Protein AF-A0A2T2RFH5-F1 (afdb_monomer_lite)

Sequence (151 aa):
MYCAAQCRVSAFRRDGEPQPISVQGELGRTVASTVTRLASGEATTLTWRWELPRAWQPPAGGSSGRYQLTVEDQPHLMDSSTSVQVHPPEGFRLESAPGSALTVSRGGVAGFEGRIGDRRVLAAEVVADSERDVVERARRALNRPLAELVS

Radius of gyration: 20.62 Å; chains: 1; bounding box: 55×36×58 Å

Structure (mmCIF, N/CA/C/O backbone):
data_AF-A0A2T2RFH5-F1
#
_entry.id   AF-A0A2T2RFH5-F1
#
loop_
_atom_site.group_PDB
_atom_site.id
_atom_site.type_symbol
_atom_site.label_atom_id
_atom_site.label_alt_id
_atom_site.label_comp_id
_atom_site.label_asym_id
_atom_site.label_entity_id
_atom_site.label_seq_id
_atom_site.pdbx_PDB_ins_code
_atom_site.Cartn_x
_atom_site.Cartn_y
_atom_site.Cartn_z
_atom_site.occupancy
_atom_site.B_iso_or_equiv
_atom_site.auth_seq_id
_atom_site.auth_comp_id
_atom_site.auth_asym_id
_atom_site.auth_atom_id
_atom_site.pdbx_PDB_model_num
ATOM 1 N N . MET A 1 1 ? -1.874 -8.070 11.047 1.00 76.38 1 MET A N 1
ATOM 2 C CA . MET A 1 1 ? -1.629 -7.750 9.628 1.00 76.38 1 MET A CA 1
ATOM 3 C C . MET A 1 1 ? -0.710 -8.805 9.034 1.00 76.38 1 MET A C 1
ATOM 5 O O . MET A 1 1 ? 0.396 -8.989 9.531 1.00 76.38 1 MET A O 1
ATOM 9 N N . TYR A 1 2 ? -1.191 -9.517 8.015 1.00 79.31 2 TYR A N 1
ATOM 10 C CA . TYR A 1 2 ? -0.355 -10.387 7.187 1.00 79.31 2 TYR A CA 1
ATOM 11 C C . TYR A 1 2 ? 0.168 -9.572 6.009 1.00 79.31 2 TYR A C 1
ATOM 13 O O . TYR A 1 2 ? -0.585 -8.820 5.393 1.00 79.31 2 TYR A O 1
ATOM 21 N N . CYS A 1 3 ? 1.434 -9.755 5.665 1.00 77.44 3 CYS A N 1
ATOM 22 C CA . CYS A 1 3 ? 2.010 -9.215 4.440 1.00 77.44 3 CYS A CA 1
ATOM 23 C C . CYS A 1 3 ? 2.637 -10.346 3.613 1.00 77.44 3 CYS A C 1
ATOM 25 O O . CYS A 1 3 ? 2.780 -11.483 4.075 1.00 77.44 3 CYS A O 1
ATOM 27 N N . ALA A 1 4 ? 2.994 -10.044 2.362 1.00 74.56 4 ALA A N 1
ATOM 28 C CA . ALA A 1 4 ? 3.650 -11.019 1.496 1.00 74.56 4 ALA A CA 1
ATOM 29 C C . ALA A 1 4 ? 4.978 -11.516 2.098 1.00 74.56 4 ALA A C 1
ATOM 31 O O . ALA A 1 4 ? 5.579 -10.870 2.962 1.00 74.56 4 ALA A O 1
ATOM 32 N N . ALA A 1 5 ? 5.462 -12.661 1.613 1.00 74.31 5 ALA A N 1
ATOM 33 C CA . ALA A 1 5 ? 6.769 -13.179 2.000 1.00 74.31 5 ALA A CA 1
ATOM 34 C C . ALA A 1 5 ? 7.863 -12.110 1.805 1.00 74.31 5 ALA A C 1
ATOM 36 O O . ALA A 1 5 ? 7.853 -11.372 0.820 1.00 74.31 5 ALA A O 1
ATOM 37 N N . GLN A 1 6 ? 8.813 -12.044 2.743 1.00 76.81 6 GLN A N 1
ATOM 38 C CA . GLN A 1 6 ? 9.933 -11.087 2.744 1.00 76.81 6 GLN A CA 1
ATOM 39 C C . GLN A 1 6 ? 9.550 -9.609 2.943 1.00 76.81 6 GLN A C 1
ATOM 41 O O . GLN A 1 6 ? 10.399 -8.733 2.752 1.00 76.81 6 GLN A O 1
ATOM 46 N N . CYS A 1 7 ? 8.315 -9.303 3.354 1.00 83.94 7 CYS A N 1
ATOM 47 C CA . CYS A 1 7 ? 8.002 -7.951 3.802 1.00 83.94 7 CYS A CA 1
ATOM 48 C C . CYS A 1 7 ? 8.781 -7.604 5.079 1.00 83.94 7 CYS A C 1
ATOM 50 O O . CYS A 1 7 ? 8.999 -8.451 5.952 1.00 83.94 7 CYS A O 1
ATOM 52 N N . ARG A 1 8 ? 9.166 -6.334 5.195 1.00 88.38 8 ARG A N 1
ATOM 53 C CA . ARG A 1 8 ? 9.768 -5.748 6.392 1.00 88.38 8 ARG A CA 1
ATOM 54 C C . ARG A 1 8 ? 8.794 -4.746 6.984 1.00 88.38 8 ARG A C 1
ATOM 56 O O . ARG A 1 8 ? 8.569 -3.698 6.388 1.00 88.38 8 ARG A O 1
ATOM 63 N N . VAL A 1 9 ? 8.211 -5.057 8.136 1.00 88.62 9 VAL A N 1
ATOM 64 C CA . VAL A 1 9 ? 7.378 -4.099 8.875 1.00 88.62 9 VAL A CA 1
ATOM 65 C C . VAL A 1 9 ? 8.304 -3.163 9.642 1.00 88.62 9 VAL A C 1
ATOM 67 O O . VAL A 1 9 ? 9.107 -3.623 10.448 1.00 88.62 9 VAL A O 1
ATOM 70 N N . SER A 1 10 ? 8.240 -1.868 9.339 1.00 87.88 10 SER A N 1
ATOM 71 C CA . SER A 1 10 ? 9.202 -0.870 9.819 1.00 87.88 10 SER A CA 1
ATOM 72 C C . SER A 1 10 ? 8.631 0.076 10.868 1.00 87.88 10 SER A C 1
ATOM 74 O O . SER A 1 10 ? 9.398 0.630 11.650 1.00 87.88 10 SER A O 1
ATOM 76 N N . ALA A 1 11 ? 7.308 0.266 10.917 1.00 90.12 11 ALA A N 1
ATOM 77 C CA . ALA A 1 11 ? 6.685 1.086 11.950 1.00 90.12 11 ALA A CA 1
ATOM 78 C C . ALA A 1 11 ? 5.213 0.739 12.185 1.00 90.12 11 ALA A C 1
ATOM 80 O O . ALA A 1 11 ? 4.496 0.302 11.282 1.00 90.12 11 ALA A O 1
ATOM 81 N N . PHE A 1 12 ? 4.758 1.044 13.395 1.00 91.44 12 PHE A N 1
ATOM 82 C CA . PHE A 1 12 ? 3.353 1.141 13.761 1.00 91.44 12 PHE A CA 1
ATOM 83 C C . PHE A 1 12 ? 3.161 2.359 14.656 1.00 91.44 12 PHE A C 1
ATOM 85 O O . PHE A 1 12 ? 3.998 2.647 15.517 1.00 91.44 12 PHE A O 1
ATOM 92 N N . ARG A 1 13 ? 2.076 3.090 14.418 1.00 94.31 13 ARG A N 1
ATOM 93 C CA . ARG A 1 13 ? 1.693 4.266 15.190 1.00 94.31 13 ARG A CA 1
ATOM 94 C C . ARG A 1 13 ? 0.224 4.199 15.563 1.00 94.31 13 ARG A C 1
ATOM 96 O O . ARG A 1 13 ? -0.602 3.787 14.746 1.00 94.31 13 ARG A O 1
ATOM 103 N N . ARG A 1 14 ? -0.082 4.671 16.764 1.00 92.00 14 ARG A N 1
ATOM 104 C CA . ARG A 1 14 ? -1.437 4.929 17.244 1.00 92.00 14 ARG A CA 1
ATOM 105 C C . ARG A 1 14 ? -1.581 6.429 17.435 1.00 92.00 14 ARG A C 1
ATOM 107 O O . ARG A 1 14 ? -0.791 7.012 18.166 1.00 92.00 14 ARG A O 1
ATOM 114 N N . ASP A 1 15 ? -2.551 7.034 16.759 1.00 92.25 15 ASP A N 1
ATOM 115 C CA . ASP A 1 15 ? -2.820 8.476 16.841 1.00 92.25 15 ASP A CA 1
ATOM 116 C C . ASP A 1 15 ? -1.559 9.327 16.581 1.00 92.25 15 ASP A C 1
ATOM 118 O O . ASP A 1 15 ? -1.320 10.349 17.211 1.00 92.25 15 ASP A O 1
ATOM 122 N N . GLY A 1 16 ? -0.718 8.865 15.645 1.00 93.12 16 GLY A N 1
ATOM 123 C CA . GLY A 1 16 ? 0.558 9.496 15.284 1.00 93.12 16 GLY A CA 1
ATOM 124 C C . GLY A 1 16 ? 1.763 9.054 16.121 1.00 93.12 16 GLY A C 1
ATOM 125 O O . GLY A 1 16 ? 2.893 9.131 15.635 1.00 93.12 16 GLY A O 1
ATOM 126 N N . GLU A 1 17 ? 1.546 8.488 17.306 1.00 94.19 17 GLU A N 1
ATOM 127 C CA . GLU A 1 17 ? 2.615 8.116 18.232 1.00 94.19 17 GLU A CA 1
ATOM 128 C C . GLU A 1 17 ? 3.159 6.706 17.964 1.00 94.19 17 GLU A C 1
ATOM 130 O O . GLU A 1 17 ? 2.367 5.768 17.826 1.00 94.19 17 GLU A O 1
ATOM 135 N N . PRO A 1 18 ? 4.492 6.503 17.899 1.00 94.62 18 PRO A N 1
ATOM 136 C CA . PRO A 1 18 ? 5.092 5.179 17.748 1.00 94.62 18 PRO A CA 1
ATOM 137 C C . PRO A 1 18 ? 4.667 4.214 18.856 1.00 94.62 18 PRO A C 1
ATOM 139 O O . PRO A 1 18 ? 4.636 4.566 20.032 1.00 94.62 18 PRO A O 1
ATOM 142 N N . GLN A 1 19 ? 4.374 2.973 18.478 1.00 93.69 19 GLN A N 1
ATOM 143 C CA . GLN A 1 19 ? 3.953 1.918 19.397 1.00 93.69 19 GLN A CA 1
ATOM 144 C C . GLN A 1 19 ? 4.759 0.636 19.149 1.00 93.69 19 GLN A C 1
ATOM 146 O O . GLN A 1 19 ? 5.217 0.403 18.024 1.00 93.69 19 GLN A O 1
ATOM 151 N N . PRO A 1 20 ? 4.921 -0.227 20.168 1.00 90.56 20 PRO A N 1
ATOM 152 C CA . PRO A 1 20 ? 5.550 -1.526 19.982 1.00 90.56 20 PRO A CA 1
ATOM 153 C C . PRO A 1 20 ? 4.716 -2.425 19.059 1.00 90.56 20 PRO A C 1
ATOM 155 O O . PRO A 1 20 ? 3.482 -2.382 19.046 1.00 90.56 20 PRO A O 1
ATOM 158 N N . ILE A 1 21 ? 5.415 -3.278 18.310 1.00 91.56 21 ILE A N 1
ATOM 159 C CA . ILE A 1 21 ? 4.830 -4.306 17.445 1.00 91.56 21 ILE A CA 1
ATOM 160 C C . ILE A 1 21 ? 5.493 -5.645 17.691 1.00 91.56 21 ILE A C 1
ATOM 162 O O . ILE A 1 21 ? 6.705 -5.721 17.885 1.00 91.56 21 ILE A O 1
ATOM 166 N N . SER A 1 22 ? 4.695 -6.703 17.619 1.00 90.81 22 SER A N 1
ATOM 167 C CA . SER A 1 22 ? 5.213 -8.057 17.489 1.00 90.81 22 SER A CA 1
ATOM 168 C C . SER A 1 22 ? 5.279 -8.411 16.009 1.00 90.81 22 SER A C 1
ATOM 170 O O . SER A 1 22 ? 4.287 -8.252 15.297 1.00 90.81 22 SER A O 1
ATOM 172 N N . VAL A 1 23 ? 6.441 -8.871 15.545 1.00 90.56 23 VAL A N 1
ATOM 173 C CA . VAL A 1 23 ? 6.655 -9.340 14.171 1.00 90.56 23 VAL A CA 1
ATOM 174 C C . VAL A 1 23 ? 7.135 -10.783 14.227 1.00 90.56 23 VAL A C 1
ATOM 176 O O . VAL A 1 23 ? 8.143 -11.080 14.862 1.00 90.56 23 VAL A O 1
ATOM 179 N N . GLN A 1 24 ? 6.416 -11.672 13.552 1.00 89.50 24 GLN A N 1
ATOM 180 C CA . GLN A 1 24 ? 6.678 -13.109 13.546 1.00 89.50 24 GLN A CA 1
ATOM 181 C C . GLN A 1 24 ? 6.460 -13.710 12.154 1.00 89.50 24 GLN A C 1
ATOM 183 O O . GLN A 1 24 ? 5.921 -13.061 11.258 1.00 89.50 24 GLN A O 1
ATOM 188 N N . GLY A 1 25 ? 6.898 -14.953 11.966 1.00 88.00 25 GLY A N 1
ATOM 189 C CA . GLY A 1 25 ? 6.603 -15.741 10.771 1.00 88.00 25 GLY A CA 1
ATOM 190 C C . GLY A 1 25 ? 5.452 -16.710 11.028 1.00 88.00 25 GLY A C 1
ATOM 191 O O . GLY A 1 25 ? 5.472 -17.426 12.023 1.00 88.00 25 GLY A O 1
ATOM 192 N N . GLU A 1 26 ? 4.479 -16.771 10.123 1.00 83.88 26 GLU A N 1
ATOM 193 C CA . GLU A 1 26 ? 3.350 -17.702 10.192 1.00 83.88 26 GLU A CA 1
ATOM 194 C C . GLU A 1 26 ? 3.006 -18.199 8.785 1.00 83.88 26 GLU A C 1
ATOM 196 O O . GLU A 1 26 ? 2.834 -17.395 7.869 1.00 83.88 26 GLU A O 1
ATOM 201 N N . LEU A 1 27 ? 2.943 -19.520 8.581 1.00 84.38 27 LEU A N 1
ATOM 202 C CA . LEU A 1 27 ? 2.638 -20.138 7.276 1.00 84.38 27 LEU A CA 1
ATOM 203 C C . LEU A 1 27 ? 3.488 -19.579 6.108 1.00 84.38 27 LEU A C 1
ATOM 205 O O . LEU A 1 27 ? 2.997 -19.368 4.999 1.00 84.38 27 LEU A O 1
ATOM 209 N N . GLY A 1 28 ? 4.770 -19.291 6.365 1.00 81.12 28 GLY A N 1
ATOM 210 C CA . GLY A 1 28 ? 5.694 -18.722 5.372 1.00 81.12 28 GLY A CA 1
ATOM 211 C C . GLY A 1 28 ? 5.474 -17.235 5.057 1.00 81.12 28 GLY A C 1
ATOM 212 O O . GLY A 1 28 ? 6.079 -16.709 4.121 1.00 81.12 28 GLY A O 1
ATOM 213 N N . ARG A 1 29 ? 4.625 -16.544 5.823 1.00 80.38 29 ARG A N 1
ATOM 214 C CA . ARG A 1 29 ? 4.334 -15.111 5.695 1.00 80.38 29 ARG A CA 1
ATOM 215 C C . ARG A 1 29 ? 4.850 -14.356 6.910 1.00 80.38 29 ARG A C 1
ATOM 217 O O . ARG A 1 29 ? 4.892 -14.896 8.012 1.00 80.38 29 ARG A O 1
ATOM 224 N N . THR A 1 30 ? 5.217 -13.095 6.714 1.00 86.38 30 THR A N 1
ATOM 225 C CA . THR A 1 30 ? 5.487 -12.193 7.837 1.00 86.38 30 THR A CA 1
ATOM 226 C C . THR A 1 30 ? 4.147 -11.704 8.391 1.00 86.38 30 THR A C 1
ATOM 228 O O . THR A 1 30 ? 3.269 -11.269 7.640 1.00 86.38 30 THR A O 1
ATOM 231 N N . VAL A 1 31 ? 3.993 -11.776 9.710 1.00 87.44 31 VAL A N 1
ATOM 232 C CA . VAL A 1 31 ? 2.814 -11.324 10.449 1.00 87.44 31 VAL A CA 1
ATOM 233 C C . VAL A 1 31 ? 3.247 -10.279 11.452 1.00 87.44 31 VAL A C 1
ATOM 235 O O . VAL A 1 31 ? 4.128 -10.528 12.271 1.00 87.44 31 VAL A O 1
ATOM 238 N N . ALA A 1 32 ? 2.603 -9.118 11.406 1.00 88.69 32 ALA A N 1
ATOM 239 C CA . ALA A 1 32 ? 2.746 -8.106 12.434 1.00 88.69 32 ALA A CA 1
ATOM 240 C C . ALA A 1 32 ? 1.447 -7.947 13.221 1.00 88.69 32 ALA A C 1
ATOM 242 O O . ALA A 1 32 ? 0.354 -7.888 12.649 1.00 88.69 32 ALA A O 1
ATOM 243 N N . SER A 1 33 ? 1.566 -7.890 14.542 1.00 87.62 33 SER A N 1
ATOM 244 C CA . SER A 1 33 ? 0.438 -7.792 15.461 1.00 87.62 33 SER A CA 1
ATOM 245 C C . SER A 1 33 ? 0.685 -6.737 16.532 1.00 87.62 33 SER A C 1
ATOM 247 O O . SER A 1 33 ? 1.818 -6.429 16.906 1.00 87.62 33 SER A O 1
ATOM 249 N N . THR A 1 34 ? -0.414 -6.149 16.987 1.00 87.12 34 THR A N 1
ATOM 250 C CA . THR A 1 34 ? -0.462 -5.188 18.083 1.00 87.12 34 THR A CA 1
ATOM 251 C C . THR A 1 34 ? -1.803 -5.336 18.787 1.00 87.12 34 THR A C 1
ATOM 253 O O . THR A 1 34 ? -2.778 -5.789 18.183 1.00 87.12 34 THR A O 1
ATOM 256 N N . VAL A 1 35 ? -1.855 -4.956 20.058 1.00 85.69 35 VAL A N 1
ATOM 257 C CA . VAL A 1 35 ? -3.089 -4.921 20.839 1.00 85.69 35 VAL A CA 1
ATOM 258 C C . VAL A 1 35 ? -3.343 -3.472 21.206 1.00 85.69 35 VAL A C 1
ATOM 260 O O . VAL A 1 35 ? -2.537 -2.849 21.891 1.00 85.69 35 VAL A O 1
ATOM 263 N N . THR A 1 36 ? -4.469 -2.932 20.746 1.00 83.00 36 THR A N 1
ATOM 264 C CA . THR A 1 36 ? -4.886 -1.566 21.068 1.00 83.00 36 THR A CA 1
ATOM 265 C C . THR A 1 36 ? -6.162 -1.608 21.892 1.00 83.00 36 THR A C 1
ATOM 267 O O . THR A 1 36 ? -7.140 -2.239 21.500 1.00 83.00 36 THR A O 1
ATOM 270 N N . ARG A 1 37 ? -6.158 -0.928 23.041 1.00 83.50 37 ARG A N 1
ATOM 271 C CA . ARG A 1 37 ? -7.367 -0.705 23.837 1.00 83.50 37 ARG A CA 1
ATOM 272 C C . ARG A 1 37 ? -8.069 0.554 23.333 1.00 83.50 37 ARG A C 1
ATOM 274 O O . ARG A 1 37 ? -7.460 1.624 23.346 1.00 83.50 37 ARG A O 1
ATOM 281 N N . LEU A 1 38 ? -9.331 0.409 22.942 1.00 83.19 38 LEU A N 1
ATOM 282 C CA . LEU A 1 38 ? -10.228 1.497 22.561 1.00 83.19 38 LEU A CA 1
ATOM 283 C C . LEU A 1 38 ? -11.298 1.641 23.646 1.00 83.19 38 LEU A C 1
ATOM 285 O O . LEU A 1 38 ? -11.977 0.657 23.949 1.00 83.19 38 LEU A O 1
ATOM 289 N N . ALA A 1 39 ? -11.411 2.810 24.280 1.00 84.06 39 ALA A N 1
ATOM 290 C CA . ALA A 1 39 ? -12.492 3.032 25.234 1.00 84.06 39 ALA A CA 1
ATOM 291 C C . ALA A 1 39 ? -13.820 3.278 24.500 1.00 84.06 39 ALA A C 1
ATOM 293 O O . ALA A 1 39 ? -13.856 3.610 23.315 1.00 84.06 39 ALA A O 1
ATOM 294 N N . SER A 1 40 ? -14.936 3.102 25.209 1.00 84.19 40 SER A N 1
ATOM 295 C CA . SER A 1 40 ? -16.264 3.334 24.636 1.00 84.19 40 SER A CA 1
ATOM 296 C C . SER A 1 40 ? -16.409 4.783 24.166 1.00 84.19 40 SER A C 1
ATOM 298 O O . SER A 1 40 ? -16.199 5.707 24.948 1.00 84.19 40 SER A O 1
ATOM 300 N N . GLY A 1 41 ? -16.817 4.969 22.910 1.00 85.12 41 GLY A N 1
ATOM 301 C CA . GLY A 1 41 ? -17.013 6.288 22.299 1.00 85.12 41 GLY A CA 1
ATOM 302 C C . GLY A 1 41 ? -15.739 6.952 21.770 1.00 85.12 41 GLY A C 1
ATOM 303 O O . GLY A 1 41 ? -15.829 8.036 21.202 1.00 85.12 41 GLY A O 1
ATOM 304 N N . GLU A 1 42 ? -14.571 6.324 21.917 1.00 86.12 42 GLU A N 1
ATOM 305 C CA . GLU A 1 42 ? -13.331 6.833 21.333 1.00 86.12 42 GLU A CA 1
ATOM 306 C C . GLU A 1 42 ? -13.161 6.401 19.874 1.00 86.12 42 GLU A C 1
ATOM 308 O O . GLU A 1 42 ? -13.611 5.335 19.450 1.00 86.12 42 GLU A O 1
ATOM 313 N N . ALA A 1 43 ? -12.430 7.223 19.125 1.00 83.19 43 ALA A N 1
ATOM 314 C CA . ALA A 1 43 ? -11.866 6.875 17.832 1.00 83.19 43 ALA A CA 1
ATOM 315 C C . ALA A 1 43 ? -10.338 6.878 17.946 1.00 83.19 43 ALA A C 1
ATOM 317 O O . ALA A 1 43 ? -9.767 7.675 18.688 1.00 83.19 43 ALA A O 1
ATOM 318 N N . THR A 1 44 ? -9.673 5.993 17.207 1.00 85.75 44 THR A N 1
ATOM 319 C CA . THR A 1 44 ? -8.209 5.947 17.131 1.00 85.75 44 THR A CA 1
ATOM 320 C C . THR A 1 44 ? -7.784 5.680 15.695 1.00 85.75 44 THR A C 1
ATOM 322 O O . THR A 1 44 ? -8.466 4.965 14.958 1.00 85.75 44 THR A O 1
ATOM 325 N N . THR A 1 45 ? -6.656 6.249 15.288 1.00 86.31 45 THR A N 1
ATOM 326 C CA . THR A 1 45 ? -6.042 6.009 13.983 1.00 86.31 45 THR A CA 1
ATOM 327 C C . THR A 1 45 ? -4.856 5.074 14.140 1.00 86.31 45 THR A C 1
ATOM 329 O O . THR A 1 45 ? -3.878 5.386 14.820 1.00 86.31 45 THR A O 1
ATOM 332 N N . LEU A 1 46 ? -4.915 3.934 13.456 1.00 86.00 46 LEU A N 1
ATOM 333 C CA . LEU A 1 46 ? -3.846 2.942 13.431 1.00 86.00 46 LEU A CA 1
ATOM 334 C C . LEU A 1 46 ? -3.082 3.050 12.112 1.00 86.00 46 LEU A C 1
ATOM 336 O O . LEU A 1 46 ? -3.640 2.814 11.045 1.00 86.00 46 LEU A O 1
ATOM 340 N N . THR A 1 47 ? -1.796 3.390 12.174 1.00 87.75 47 THR A N 1
ATOM 341 C CA . THR A 1 47 ? -0.939 3.514 10.985 1.00 87.75 47 THR A CA 1
ATOM 342 C C . THR A 1 47 ? 0.132 2.439 10.990 1.00 87.75 47 THR A C 1
ATOM 344 O O . THR A 1 47 ? 0.917 2.348 11.929 1.00 87.75 47 THR A O 1
ATOM 347 N N . TRP A 1 48 ? 0.215 1.667 9.911 1.00 86.00 48 TRP A N 1
ATOM 348 C CA . TRP A 1 48 ? 1.239 0.646 9.704 1.00 86.00 48 TRP A CA 1
ATOM 349 C C . TRP A 1 48 ? 2.151 1.041 8.545 1.00 86.00 48 TRP A C 1
ATOM 351 O O . TRP A 1 48 ? 1.677 1.531 7.523 1.00 86.00 48 TRP A O 1
ATOM 361 N N . ARG A 1 49 ? 3.455 0.787 8.680 1.00 87.31 49 ARG A N 1
ATOM 362 C CA . ARG A 1 49 ? 4.432 0.945 7.598 1.00 87.31 49 ARG A CA 1
ATOM 363 C C . ARG A 1 49 ? 5.181 -0.359 7.382 1.00 87.31 49 ARG A C 1
ATOM 365 O O . ARG A 1 49 ? 5.725 -0.938 8.322 1.00 87.31 49 ARG A O 1
ATOM 372 N N . TRP A 1 50 ? 5.242 -0.793 6.132 1.00 87.25 50 TRP A N 1
ATOM 373 C CA . TRP A 1 50 ? 6.018 -1.951 5.723 1.00 87.25 50 TRP A CA 1
ATOM 374 C C . TRP A 1 50 ? 6.588 -1.759 4.319 1.00 87.25 50 TRP A C 1
ATOM 376 O O . TRP A 1 50 ? 6.097 -0.946 3.538 1.00 87.25 50 TRP A O 1
ATOM 386 N N . GLU A 1 51 ? 7.633 -2.516 4.006 1.00 84.94 51 GLU A N 1
ATOM 387 C CA . GLU A 1 51 ? 8.365 -2.443 2.746 1.00 84.94 51 GLU A CA 1
ATOM 388 C C . GLU A 1 51 ? 8.510 -3.840 2.139 1.00 84.94 51 GLU A C 1
ATOM 390 O O . GLU A 1 51 ? 8.832 -4.806 2.835 1.00 84.94 51 GLU A O 1
ATOM 395 N N . LEU A 1 52 ? 8.269 -3.958 0.831 1.00 82.81 52 LEU A N 1
ATOM 396 C CA . LEU A 1 52 ? 8.521 -5.171 0.051 1.00 82.81 52 LEU A CA 1
ATOM 397 C C . LEU A 1 52 ? 9.594 -4.839 -0.996 1.00 82.81 52 LEU A C 1
ATOM 399 O O . LEU A 1 52 ? 9.258 -4.423 -2.105 1.00 82.81 52 LEU A O 1
ATOM 403 N N . PRO A 1 53 ? 10.888 -5.022 -0.686 1.00 73.06 53 PRO A N 1
ATOM 404 C CA . PRO A 1 53 ? 11.977 -4.570 -1.557 1.00 73.06 53 PRO A CA 1
ATOM 405 C C . PRO A 1 53 ? 12.021 -5.286 -2.914 1.00 73.06 53 PRO A C 1
ATOM 407 O O . PRO A 1 53 ? 12.649 -4.801 -3.846 1.00 73.06 53 PRO A O 1
ATOM 410 N N . ARG A 1 54 ? 11.360 -6.444 -3.035 1.00 73.94 54 ARG A N 1
ATOM 411 C CA . ARG A 1 54 ? 11.248 -7.217 -4.280 1.00 73.94 54 ARG A CA 1
ATOM 412 C C . ARG A 1 54 ? 9.813 -7.283 -4.808 1.00 73.94 54 ARG A C 1
ATOM 414 O O . ARG A 1 54 ? 9.493 -8.197 -5.556 1.00 73.94 54 ARG A O 1
ATOM 421 N N . ALA A 1 55 ? 8.947 -6.342 -4.418 1.00 72.12 55 ALA A N 1
ATOM 422 C CA . ALA A 1 55 ? 7.589 -6.260 -4.968 1.00 72.12 55 ALA A CA 1
ATOM 423 C C . ALA A 1 55 ? 7.581 -5.972 -6.475 1.00 72.12 55 ALA A C 1
ATOM 425 O O . ALA A 1 55 ? 6.596 -6.260 -7.148 1.00 72.12 55 ALA A O 1
ATOM 426 N N . TRP A 1 56 ? 8.665 -5.391 -6.989 1.00 70.31 56 TRP A N 1
ATOM 427 C CA . TRP A 1 56 ? 8.800 -5.016 -8.383 1.00 70.31 56 TRP A CA 1
ATOM 428 C C . TRP A 1 56 ? 10.260 -5.054 -8.819 1.00 70.31 56 TRP A C 1
ATOM 430 O O . TRP A 1 56 ? 11.136 -4.540 -8.124 1.00 70.31 56 TRP A O 1
ATOM 440 N N . GLN A 1 57 ? 10.504 -5.600 -10.005 1.00 67.38 57 GLN A N 1
ATOM 441 C CA . GLN A 1 57 ? 11.716 -5.365 -10.781 1.00 67.38 57 GLN A CA 1
ATOM 442 C C . GLN A 1 57 ? 11.262 -4.981 -12.190 1.00 67.38 57 GLN A C 1
ATOM 444 O O . GLN A 1 57 ? 10.440 -5.705 -12.756 1.00 67.38 57 GLN A O 1
ATOM 449 N N . PRO A 1 58 ? 11.729 -3.853 -12.753 1.00 64.44 58 PRO A N 1
ATOM 450 C CA . PRO A 1 58 ? 11.424 -3.552 -14.141 1.00 64.44 58 PRO A CA 1
ATOM 451 C C . PRO A 1 58 ? 11.989 -4.684 -15.014 1.00 64.44 58 PRO A C 1
ATOM 453 O O . PRO A 1 58 ? 13.090 -5.171 -14.729 1.00 64.44 58 PRO A O 1
ATOM 456 N N . PRO A 1 59 ? 11.270 -5.131 -16.059 1.00 59.16 59 PRO A N 1
ATOM 457 C CA . PRO A 1 59 ? 11.841 -6.067 -17.017 1.00 59.16 59 PRO A CA 1
ATOM 458 C C . PRO A 1 59 ? 13.146 -5.482 -17.574 1.00 59.16 59 PRO A C 1
ATOM 460 O O . PRO A 1 59 ? 13.253 -4.266 -17.742 1.00 59.16 59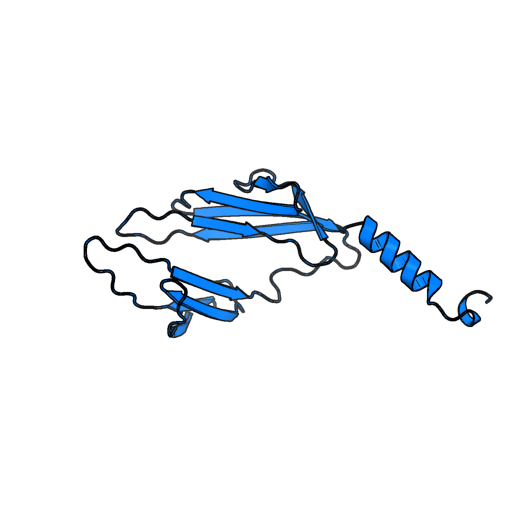 PRO A O 1
ATOM 463 N N . ALA A 1 60 ? 14.149 -6.310 -17.870 1.00 54.81 60 ALA A N 1
ATOM 464 C CA . ALA A 1 60 ? 15.361 -5.824 -18.528 1.00 54.81 60 ALA A CA 1
ATOM 465 C C . ALA A 1 60 ? 14.982 -5.194 -19.884 1.00 54.81 60 ALA A C 1
ATOM 467 O O . ALA A 1 60 ? 14.486 -5.886 -20.769 1.00 54.81 60 ALA A O 1
ATOM 468 N N . GLY A 1 61 ? 15.150 -3.873 -20.021 1.00 57.41 61 GLY A N 1
ATOM 469 C CA . GLY A 1 61 ? 14.689 -3.110 -21.192 1.00 57.41 61 GLY A CA 1
ATOM 470 C C . GLY A 1 61 ? 13.182 -2.811 -21.232 1.00 57.41 61 GLY A C 1
ATOM 471 O O . GLY A 1 61 ? 12.694 -2.298 -22.235 1.00 57.41 61 GLY A O 1
ATOM 472 N N . GLY A 1 62 ? 12.436 -3.122 -20.170 1.00 60.88 62 GLY A N 1
ATOM 473 C CA . GLY A 1 62 ? 10.997 -2.893 -20.079 1.00 60.88 62 GLY A CA 1
ATOM 474 C C . GLY A 1 62 ? 10.663 -1.449 -19.722 1.00 60.88 62 GLY A C 1
ATOM 475 O O . GLY A 1 62 ? 11.070 -0.949 -18.676 1.00 60.88 62 GLY A O 1
ATOM 476 N N . SER A 1 63 ? 9.873 -0.800 -20.575 1.00 73.44 63 SER A N 1
ATOM 477 C CA . SER A 1 63 ? 9.340 0.549 -20.371 1.00 73.44 63 SER A CA 1
ATOM 478 C C . SER A 1 63 ? 7.960 0.561 -19.705 1.00 73.44 63 SER A C 1
ATOM 480 O O . SER A 1 63 ? 7.349 1.620 -19.625 1.00 73.44 63 SER A O 1
ATOM 482 N N . SER A 1 64 ? 7.437 -0.581 -19.248 1.00 78.62 64 SER A N 1
ATOM 483 C CA . SER A 1 64 ? 6.119 -0.671 -18.612 1.00 78.62 64 SER A CA 1
ATOM 484 C C . SER A 1 64 ? 5.953 -1.897 -17.710 1.00 78.62 64 SER A C 1
ATOM 486 O O . SER A 1 64 ? 6.751 -2.837 -17.748 1.00 78.62 64 SER A O 1
ATOM 488 N N . GLY A 1 65 ? 4.905 -1.887 -16.885 1.00 79.44 65 GLY A N 1
ATOM 489 C CA . GLY A 1 65 ? 4.463 -3.042 -16.106 1.00 79.44 65 GLY A CA 1
ATOM 490 C C . GLY A 1 65 ? 3.176 -2.773 -15.317 1.00 79.44 65 GLY A C 1
ATOM 491 O O . GLY A 1 65 ? 2.550 -1.725 -15.468 1.00 79.44 65 GLY A O 1
ATOM 492 N N . ARG A 1 66 ? 2.797 -3.700 -14.427 1.00 81.38 66 ARG A N 1
ATOM 493 C CA . ARG A 1 66 ? 1.550 -3.630 -13.645 1.00 81.38 66 ARG A CA 1
ATOM 494 C C . ARG A 1 66 ? 1.774 -3.919 -12.162 1.00 81.38 66 ARG A C 1
ATOM 496 O O . ARG A 1 66 ? 2.262 -4.985 -11.799 1.00 81.38 66 ARG A O 1
ATOM 503 N N . TYR A 1 67 ? 1.396 -2.974 -11.304 1.00 79.38 67 TYR A N 1
ATOM 504 C CA . TYR A 1 67 ? 1.331 -3.157 -9.858 1.00 79.38 67 TYR A CA 1
ATOM 505 C C . TYR A 1 67 ? 0.011 -3.815 -9.492 1.00 79.38 67 TYR A C 1
ATOM 507 O O . TYR A 1 67 ? -1.036 -3.440 -10.017 1.00 79.38 67 TYR A O 1
ATOM 515 N N . GLN A 1 68 ? 0.052 -4.762 -8.557 1.00 84.50 68 GLN A N 1
ATOM 516 C CA . GLN A 1 68 ? -1.143 -5.374 -7.998 1.00 84.50 68 GLN A CA 1
ATOM 517 C C . GLN A 1 68 ? -0.990 -5.547 -6.489 1.00 84.50 68 GLN A C 1
ATOM 519 O O . GLN A 1 68 ? -0.103 -6.252 -6.013 1.00 84.50 68 GLN A O 1
ATOM 524 N N . LEU A 1 69 ? -1.900 -4.933 -5.743 1.00 81.81 69 LEU A N 1
ATOM 525 C CA . LEU A 1 69 ? -2.064 -5.095 -4.309 1.00 81.81 69 LEU A CA 1
ATOM 526 C C . LEU A 1 69 ? -3.369 -5.846 -4.054 1.00 81.81 69 LEU A C 1
ATOM 528 O O . LEU A 1 69 ? -4.430 -5.449 -4.526 1.00 81.81 69 LEU A O 1
ATOM 532 N N . THR A 1 70 ? -3.293 -6.938 -3.301 1.00 84.19 70 THR A N 1
ATOM 533 C CA . THR A 1 70 ? -4.481 -7.601 -2.757 1.00 84.19 70 THR A CA 1
ATOM 534 C C . THR A 1 70 ? -4.624 -7.197 -1.301 1.00 84.19 70 THR A C 1
ATOM 536 O O . THR A 1 70 ? -3.687 -7.381 -0.526 1.00 84.19 70 THR A O 1
ATOM 539 N N . VAL A 1 71 ? -5.787 -6.662 -0.949 1.00 80.12 71 VAL A N 1
ATOM 540 C CA . VAL A 1 71 ? -6.166 -6.335 0.422 1.00 80.12 71 VAL A CA 1
ATOM 541 C C . VAL A 1 71 ? -7.301 -7.267 0.815 1.00 80.12 71 VAL A C 1
ATOM 543 O O . VAL A 1 71 ? -8.310 -7.353 0.117 1.00 80.12 71 VAL A O 1
ATOM 546 N N . GLU A 1 72 ? -7.114 -7.988 1.908 1.00 81.44 72 GLU A N 1
ATOM 547 C CA . GLU A 1 72 ? -8.149 -8.808 2.534 1.00 81.44 72 GLU A CA 1
ATOM 548 C C . GLU A 1 72 ? -8.574 -8.084 3.800 1.00 81.44 72 GLU A C 1
ATOM 550 O O . GLU A 1 72 ? -7.717 -7.667 4.589 1.00 81.44 72 GLU A O 1
ATOM 555 N N . ASP A 1 73 ? -9.877 -7.872 3.949 1.00 72.56 73 ASP A N 1
ATOM 556 C CA . ASP A 1 73 ? -10.383 -7.230 5.150 1.00 72.56 73 ASP A CA 1
ATOM 557 C C . ASP A 1 73 ? -10.373 -8.225 6.307 1.00 72.56 73 ASP A C 1
ATOM 559 O O . ASP A 1 73 ? -10.460 -9.442 6.121 1.00 72.56 73 ASP A O 1
ATOM 563 N N . GLN A 1 74 ? -10.226 -7.705 7.517 1.00 68.12 74 GLN A N 1
ATOM 564 C CA . GLN A 1 74 ? -10.377 -8.516 8.717 1.00 68.12 74 GLN A CA 1
ATOM 565 C C . GLN A 1 74 ? -11.786 -8.307 9.272 1.00 68.12 74 GLN A C 1
ATOM 567 O O . GLN A 1 74 ? -12.346 -7.229 9.104 1.00 68.12 74 GLN A O 1
ATOM 572 N N . PRO A 1 75 ? -12.387 -9.304 9.939 1.00 67.88 75 PRO A N 1
ATOM 573 C CA . PRO A 1 75 ? -13.637 -9.085 10.649 1.00 67.88 75 PRO A CA 1
ATOM 574 C C . PRO A 1 75 ? -13.452 -7.962 11.675 1.00 67.88 75 PRO A C 1
ATOM 576 O O . PRO A 1 75 ? -12.677 -8.104 12.623 1.00 67.88 75 PRO A O 1
ATOM 579 N N . HIS A 1 76 ? -14.154 -6.849 11.483 1.00 66.06 76 HIS A N 1
ATOM 580 C CA . HIS A 1 76 ? -14.138 -5.724 12.413 1.00 66.06 76 HIS A CA 1
ATOM 581 C C . HIS A 1 76 ? -15.408 -5.727 13.257 1.00 66.06 76 HIS A C 1
ATOM 583 O O . HIS A 1 76 ? -16.496 -6.012 12.763 1.00 66.06 76 HIS A O 1
ATOM 589 N N . LEU A 1 77 ? -15.277 -5.362 14.533 1.00 64.38 77 LEU A N 1
ATOM 590 C CA . LEU A 1 77 ? -16.427 -5.113 15.412 1.00 64.38 77 LEU A CA 1
ATOM 591 C C . LEU A 1 77 ? -17.137 -3.785 15.088 1.00 64.38 77 LEU A C 1
ATOM 593 O O . LEU A 1 77 ? -18.244 -3.553 15.564 1.00 64.38 77 LEU A O 1
ATOM 597 N N . MET A 1 78 ? -16.496 -2.907 14.310 1.00 67.31 78 MET A N 1
ATOM 598 C CA . MET A 1 78 ? -16.994 -1.585 13.927 1.00 67.31 78 MET A CA 1
ATOM 599 C C . MET A 1 78 ? -16.752 -1.331 12.440 1.00 67.31 78 MET A C 1
ATOM 601 O O . MET A 1 78 ? -15.862 -1.930 11.838 1.00 67.31 78 MET A O 1
ATOM 605 N N . ASP A 1 79 ? -17.519 -0.410 11.861 1.00 70.31 79 ASP A N 1
ATOM 606 C CA . ASP A 1 79 ? -17.302 0.029 10.487 1.00 70.31 79 ASP A CA 1
ATOM 607 C C . ASP A 1 79 ? -15.921 0.670 10.322 1.00 70.31 79 ASP A C 1
ATOM 609 O O . ASP A 1 79 ? -15.569 1.621 11.018 1.00 70.31 79 ASP A O 1
ATOM 613 N N . SER A 1 80 ? -15.147 0.150 9.371 1.00 72.69 80 SER A N 1
ATOM 614 C CA . SER A 1 80 ? -13.834 0.662 8.999 1.00 72.69 80 SER A CA 1
ATOM 615 C C . SER A 1 80 ? -13.841 1.131 7.541 1.00 72.69 80 SER A C 1
ATOM 617 O O . SER A 1 80 ? -14.463 0.528 6.660 1.00 72.69 80 SER A O 1
ATOM 619 N N . SER A 1 81 ? -13.156 2.243 7.275 1.00 81.56 81 SER A N 1
ATOM 620 C CA . SER A 1 81 ? -12.812 2.690 5.926 1.00 81.56 81 SER A CA 1
ATOM 621 C C . SER A 1 81 ? -11.315 2.504 5.698 1.00 81.56 81 SER A C 1
ATOM 623 O O . SER A 1 81 ? -10.514 2.491 6.632 1.00 81.56 81 SER A O 1
ATOM 625 N N . THR A 1 82 ? -10.923 2.308 4.444 1.00 82.25 82 THR A N 1
ATOM 626 C CA . THR A 1 82 ? -9.524 2.167 4.044 1.00 82.25 82 THR A CA 1
ATOM 627 C C . THR A 1 82 ? -9.202 3.186 2.968 1.00 82.25 82 THR A C 1
ATOM 629 O O . THR A 1 82 ? -9.947 3.332 1.998 1.00 82.25 82 THR A O 1
ATOM 632 N N . SER A 1 83 ? -8.057 3.847 3.124 1.00 86.44 83 SER A N 1
ATOM 633 C CA . SER A 1 83 ? -7.437 4.646 2.076 1.00 86.44 83 SER A CA 1
ATOM 634 C C . SER A 1 83 ? -6.164 3.953 1.597 1.00 86.44 83 SER A C 1
ATOM 636 O O . SER A 1 83 ? -5.348 3.511 2.406 1.00 86.44 83 SER A O 1
ATOM 638 N N . VAL A 1 84 ? -6.001 3.840 0.280 1.00 85.50 84 VAL A N 1
ATOM 639 C CA . VAL A 1 84 ? -4.783 3.328 -0.355 1.00 85.50 84 VAL A CA 1
ATOM 640 C C . VAL A 1 84 ? -4.248 4.380 -1.310 1.00 85.50 84 VAL A C 1
ATOM 642 O O . VAL A 1 84 ? -4.987 4.884 -2.152 1.00 85.50 84 VAL A O 1
ATOM 645 N N . GLN A 1 85 ? -2.951 4.662 -1.212 1.00 88.38 85 GLN A N 1
ATOM 646 C CA . GLN A 1 85 ? -2.217 5.479 -2.174 1.00 88.38 85 GLN A CA 1
ATOM 647 C C . GLN A 1 85 ? -1.079 4.658 -2.777 1.00 88.38 85 GLN A C 1
ATOM 649 O O . GLN A 1 85 ? -0.315 4.008 -2.063 1.00 88.38 85 GLN A O 1
ATOM 654 N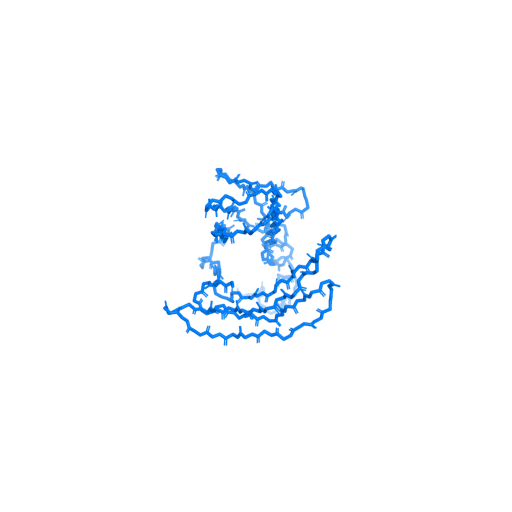 N . VAL A 1 86 ? -0.980 4.680 -4.102 1.00 84.94 86 VAL A N 1
ATOM 655 C CA . VAL A 1 86 ? 0.067 4.013 -4.873 1.00 84.94 86 VAL A CA 1
ATOM 656 C C . VAL A 1 86 ? 0.924 5.082 -5.531 1.00 84.94 86 VAL A C 1
ATOM 658 O O . VAL A 1 86 ? 0.427 5.893 -6.315 1.00 84.94 86 VAL A O 1
ATOM 661 N N . HIS A 1 87 ? 2.217 5.048 -5.224 1.00 85.94 87 HIS A N 1
ATOM 662 C CA . HIS A 1 87 ? 3.228 5.907 -5.829 1.00 85.94 87 HIS A CA 1
ATOM 663 C C . HIS A 1 87 ? 4.077 5.075 -6.796 1.00 85.94 87 HIS A C 1
ATOM 665 O O . HIS A 1 87 ? 4.526 3.992 -6.405 1.00 85.94 87 HIS A O 1
ATOM 671 N N . PRO A 1 88 ? 4.305 5.539 -8.037 1.00 82.56 88 PRO A N 1
ATOM 672 C CA . PRO A 1 88 ? 5.212 4.858 -8.944 1.00 82.56 88 PRO A CA 1
ATOM 673 C C . PRO A 1 88 ? 6.661 4.970 -8.433 1.00 82.56 88 PRO A C 1
ATOM 675 O O . PRO A 1 88 ? 6.999 5.924 -7.724 1.00 82.56 88 PRO A O 1
ATOM 678 N N . PRO A 1 89 ? 7.529 4.008 -8.782 1.00 75.81 89 PRO A N 1
ATOM 679 C CA . PRO A 1 89 ? 8.953 4.096 -8.494 1.00 75.81 89 PRO A CA 1
ATOM 680 C C . PRO A 1 89 ? 9.590 5.240 -9.293 1.00 75.81 89 PRO A C 1
ATOM 682 O O . PRO A 1 89 ? 9.042 5.710 -10.292 1.00 75.81 89 PRO A O 1
ATOM 685 N N . GLU A 1 90 ? 10.774 5.679 -8.869 1.00 78.56 90 GLU A N 1
ATOM 686 C CA . GLU A 1 90 ? 11.525 6.706 -9.591 1.00 78.56 90 GLU A CA 1
ATOM 687 C C . GLU A 1 90 ? 11.764 6.301 -11.056 1.00 78.56 90 GLU A C 1
ATOM 689 O O . GLU A 1 90 ? 12.122 5.160 -11.346 1.00 78.56 90 GLU A O 1
ATOM 694 N N . GLY A 1 91 ? 11.550 7.242 -11.982 1.00 79.31 91 GLY A N 1
ATOM 695 C CA . GLY A 1 91 ? 11.679 7.003 -13.423 1.00 79.31 91 GLY A CA 1
ATOM 696 C C . GLY A 1 91 ? 10.441 6.385 -14.078 1.00 79.31 91 GLY A C 1
ATOM 697 O O . GLY A 1 91 ? 10.471 6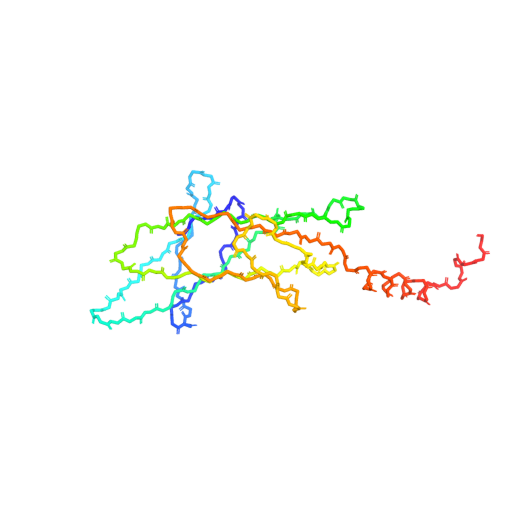.122 -15.275 1.00 79.31 91 GLY A O 1
ATOM 698 N N . PHE A 1 92 ? 9.350 6.186 -13.333 1.00 83.06 92 PHE A N 1
ATOM 699 C CA . PHE A 1 92 ? 8.079 5.688 -13.854 1.00 83.06 92 PHE A CA 1
ATOM 700 C C . PHE A 1 92 ? 6.923 6.624 -13.494 1.00 83.06 92 PHE A C 1
ATOM 702 O O . PHE A 1 92 ? 6.965 7.357 -12.506 1.00 83.06 92 PHE A O 1
ATOM 709 N N . ARG A 1 93 ? 5.850 6.552 -14.280 1.00 87.31 93 ARG A N 1
ATOM 710 C CA . ARG A 1 93 ? 4.565 7.202 -14.012 1.00 87.31 93 ARG A CA 1
ATOM 711 C C . ARG A 1 93 ? 3.431 6.194 -14.104 1.00 87.31 93 ARG A C 1
ATOM 713 O O . ARG A 1 93 ? 3.518 5.232 -14.863 1.00 87.31 93 ARG A O 1
ATOM 720 N N . LEU A 1 94 ? 2.365 6.428 -13.345 1.00 88.56 94 LEU A N 1
ATOM 721 C CA . LEU A 1 94 ? 1.122 5.670 -13.480 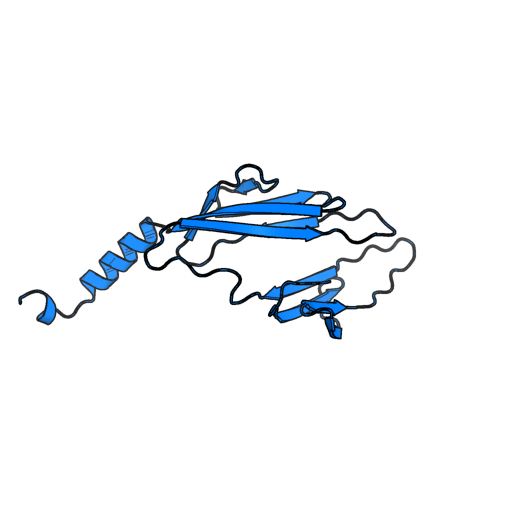1.00 88.56 94 LEU A CA 1
ATOM 722 C C . LEU A 1 94 ? 0.416 6.090 -14.770 1.00 88.56 94 LEU A C 1
ATOM 724 O O . LEU A 1 94 ? 0.191 7.277 -14.993 1.00 88.56 94 LEU A O 1
ATOM 728 N N . GLU A 1 95 ? 0.087 5.119 -15.611 1.00 86.56 95 GLU A N 1
ATOM 729 C CA . GLU A 1 95 ? -0.603 5.339 -16.882 1.00 86.56 95 GLU A CA 1
ATOM 730 C C . GLU A 1 95 ? -2.111 5.167 -16.718 1.00 86.56 95 GLU A C 1
ATOM 732 O O . GLU A 1 95 ? -2.895 6.030 -17.111 1.00 86.56 95 GLU A O 1
ATOM 737 N N . SER A 1 96 ? -2.528 4.055 -16.113 1.00 85.88 96 SER A N 1
ATOM 738 C CA . SER A 1 96 ? -3.940 3.708 -15.989 1.00 85.88 96 SER A CA 1
ATOM 739 C C . SER A 1 96 ? -4.182 2.706 -14.853 1.00 85.88 96 SER A C 1
ATOM 741 O O . SER A 1 96 ? -3.249 2.195 -14.235 1.00 85.88 96 SER A O 1
ATOM 743 N N . ALA A 1 97 ? -5.449 2.440 -14.534 1.00 88.00 97 ALA A N 1
ATOM 744 C CA . ALA A 1 97 ? -5.848 1.450 -13.532 1.00 88.00 97 ALA A CA 1
ATOM 745 C C . ALA A 1 97 ? -7.053 0.620 -14.024 1.00 88.00 97 ALA A C 1
ATOM 747 O O . ALA A 1 97 ? -8.144 0.687 -13.453 1.00 88.00 97 ALA A O 1
ATOM 748 N N . PRO A 1 98 ? -6.909 -0.141 -15.124 1.00 83.56 98 PRO A N 1
ATOM 749 C CA . PRO A 1 98 ? -8.038 -0.772 -15.788 1.00 83.56 98 PRO A CA 1
ATOM 750 C C . PRO A 1 98 ? -8.608 -1.907 -14.932 1.00 83.56 98 PRO A C 1
ATOM 752 O O . PRO A 1 98 ? -7.874 -2.769 -14.433 1.00 83.56 98 PRO A O 1
ATOM 755 N N . GLY A 1 99 ? -9.935 -1.892 -14.764 1.00 81.62 99 GLY A N 1
ATOM 756 C CA . GLY A 1 99 ? -10.663 -2.871 -13.950 1.00 81.62 99 GLY A CA 1
ATOM 757 C C . GLY A 1 99 ? -10.351 -2.796 -12.451 1.00 81.62 99 GLY A C 1
ATOM 758 O O . GLY A 1 99 ? -10.632 -3.742 -11.721 1.00 81.62 99 GLY A O 1
ATOM 759 N N . SER A 1 100 ? -9.744 -1.701 -11.995 1.00 87.75 100 SER A N 1
ATOM 760 C CA . SER A 1 100 ? -9.366 -1.461 -10.604 1.00 87.75 100 SER A CA 1
ATOM 761 C C . SER A 1 100 ? -10.249 -0.374 -9.995 1.00 87.75 100 SER A C 1
ATOM 763 O O . SER A 1 100 ? -10.722 0.518 -10.692 1.00 87.75 100 SER A O 1
ATOM 765 N N . ALA A 1 101 ? -10.434 -0.415 -8.674 1.00 90.25 101 ALA A N 1
ATOM 766 C CA . ALA A 1 101 ? -11.092 0.663 -7.928 1.00 90.25 101 ALA A CA 1
ATOM 767 C C . ALA A 1 101 ? -10.168 1.876 -7.683 1.00 90.25 101 ALA A C 1
ATOM 769 O O . ALA A 1 101 ? -10.569 2.836 -7.027 1.00 90.25 101 ALA A O 1
ATOM 770 N N . LEU A 1 102 ? -8.921 1.822 -8.164 1.00 92.12 102 LEU A N 1
ATOM 771 C CA . LEU A 1 102 ? -7.977 2.929 -8.080 1.00 92.12 102 LEU A CA 1
ATOM 772 C C . LEU A 1 102 ? -8.319 4.028 -9.090 1.00 92.12 102 LEU A C 1
ATOM 774 O O . LEU A 1 102 ? -8.591 3.760 -10.256 1.00 92.12 102 LEU A O 1
ATOM 778 N N . THR A 1 103 ? -8.199 5.277 -8.654 1.00 92.44 103 THR A N 1
ATOM 779 C CA . THR A 1 103 ? -8.267 6.460 -9.516 1.00 92.44 103 THR A CA 1
ATOM 780 C C . THR A 1 103 ? -6.877 7.057 -9.671 1.00 92.44 103 THR A C 1
ATOM 782 O O . THR A 1 103 ? -6.262 7.444 -8.678 1.00 92.44 103 THR A O 1
ATOM 785 N N . VAL A 1 104 ? -6.376 7.146 -10.905 1.00 89.88 104 VAL A N 1
ATOM 786 C CA . VAL A 1 104 ? -5.090 7.795 -11.203 1.00 89.88 104 VAL A CA 1
ATOM 787 C C . VAL A 1 104 ? -5.299 9.308 -11.255 1.00 89.88 104 VAL A C 1
ATOM 789 O O . VAL A 1 104 ? -6.057 9.820 -12.077 1.00 89.88 104 VAL A O 1
ATOM 792 N N . SER A 1 105 ? -4.639 10.033 -10.358 1.00 86.75 105 SER A N 1
ATOM 793 C CA . SER A 1 105 ? -4.656 11.496 -10.329 1.00 86.75 105 SER A CA 1
ATOM 794 C C . SER A 1 105 ? -3.699 12.092 -11.365 1.00 86.75 105 SER A C 1
ATOM 796 O O . SER A 1 105 ? -2.711 11.470 -11.757 1.00 86.75 105 SER A O 1
ATOM 798 N N . ARG A 1 106 ? -3.925 13.359 -11.741 1.00 75.25 106 ARG A N 1
ATOM 799 C CA . ARG A 1 106 ? -2.999 14.116 -12.610 1.00 75.25 106 ARG A CA 1
ATOM 800 C C . ARG A 1 106 ? -1.586 14.248 -12.028 1.00 75.25 106 ARG A C 1
ATOM 802 O O . ARG A 1 106 ? -0.649 14.460 -12.784 1.00 75.25 106 ARG A O 1
ATOM 809 N N . GLY A 1 107 ? -1.432 14.122 -10.708 1.00 73.56 107 GLY A N 1
ATOM 810 C CA . GLY A 1 107 ? -0.139 14.163 -10.021 1.00 73.56 107 GLY A CA 1
ATOM 811 C C . GLY A 1 107 ? 0.655 12.855 -10.085 1.00 73.56 107 GLY A C 1
ATOM 812 O O . GLY A 1 107 ? 1.675 12.748 -9.415 1.00 73.56 107 GLY A O 1
ATOM 813 N N . GLY A 1 108 ? 0.190 11.850 -10.836 1.00 83.25 108 GLY A N 1
ATOM 814 C CA . GLY A 1 108 ? 0.902 10.580 -10.986 1.00 83.25 108 GLY A CA 1
ATOM 815 C C . GLY A 1 108 ? 0.810 9.672 -9.758 1.00 83.25 108 GLY A C 1
ATOM 816 O O . GLY A 1 108 ? 1.669 8.818 -9.575 1.00 83.25 108 GLY A O 1
ATOM 817 N N . VAL A 1 109 ? -0.221 9.851 -8.926 1.00 88.94 109 VAL A N 1
ATOM 818 C CA . VAL A 1 109 ? -0.546 8.996 -7.770 1.00 88.94 109 VAL A CA 1
ATOM 819 C C . VAL A 1 109 ? -1.899 8.336 -8.008 1.00 88.94 109 VAL A C 1
ATOM 821 O O . VAL A 1 109 ? -2.832 9.018 -8.436 1.00 88.94 109 VAL A O 1
ATOM 824 N N . ALA A 1 110 ? -2.029 7.042 -7.714 1.00 91.19 110 ALA A N 1
ATOM 825 C CA . ALA A 1 110 ? -3.315 6.348 -7.749 1.00 91.19 110 ALA A CA 1
ATOM 826 C C . ALA A 1 110 ? -3.890 6.188 -6.341 1.00 91.19 110 ALA A C 1
ATOM 828 O O . ALA A 1 110 ? -3.194 5.733 -5.437 1.00 91.19 110 ALA A O 1
ATOM 829 N N . GLY A 1 111 ? -5.157 6.559 -6.166 1.00 91.81 111 GLY A N 1
ATOM 830 C CA . GLY A 1 111 ? -5.846 6.545 -4.878 1.00 91.81 111 GLY A CA 1
ATOM 831 C C . GLY A 1 111 ? -7.078 5.644 -4.866 1.00 91.81 111 GLY A C 1
ATOM 832 O O . GLY A 1 111 ? -7.767 5.514 -5.875 1.00 91.81 111 GLY A O 1
ATOM 833 N N . PHE A 1 112 ? -7.372 5.053 -3.714 1.00 92.00 112 PHE A N 1
ATOM 834 C CA . PHE A 1 112 ? -8.648 4.418 -3.390 1.00 92.00 112 PHE A CA 1
ATOM 835 C C . PHE A 1 112 ? -9.085 4.880 -2.002 1.00 92.00 112 PHE A C 1
ATOM 837 O O . PHE A 1 112 ? -8.263 4.940 -1.090 1.00 92.00 112 PHE A O 1
ATOM 844 N N . GLU A 1 113 ? -10.374 5.157 -1.838 1.00 91.75 113 GLU A N 1
ATOM 845 C CA . GLU A 1 113 ? -11.000 5.391 -0.541 1.00 91.75 113 GLU A CA 1
ATOM 846 C C . GLU A 1 113 ? -12.349 4.671 -0.501 1.00 91.75 113 GLU A C 1
ATOM 848 O O . GLU A 1 113 ? -13.153 4.778 -1.428 1.00 91.75 113 GLU A O 1
ATOM 853 N N . GLY A 1 114 ? -12.583 3.895 0.555 1.00 89.38 114 GLY A N 1
ATOM 854 C CA . GLY A 1 114 ? -13.840 3.182 0.748 1.00 89.38 114 GLY A CA 1
ATOM 855 C C . GLY A 1 114 ? -13.683 1.927 1.595 1.00 89.38 114 GLY A C 1
ATOM 856 O O . GLY A 1 114 ? -12.682 1.733 2.284 1.00 89.38 114 GLY A O 1
ATOM 857 N N . ARG A 1 115 ? -14.687 1.051 1.546 1.00 87.88 115 ARG A N 1
ATOM 858 C CA . ARG A 1 115 ? -14.654 -0.244 2.239 1.00 87.88 115 ARG A CA 1
ATOM 859 C C . ARG A 1 115 ? -13.958 -1.295 1.383 1.00 87.88 115 ARG A C 1
ATOM 861 O O . ARG A 1 115 ? -14.207 -1.367 0.178 1.00 87.88 115 ARG A O 1
ATOM 868 N N . ILE A 1 116 ? -13.132 -2.139 2.000 1.00 85.75 116 ILE A N 1
ATOM 869 C CA . ILE A 1 116 ? -12.478 -3.252 1.299 1.00 85.75 116 ILE A CA 1
ATOM 870 C C . ILE A 1 116 ? -13.515 -4.322 0.921 1.00 85.75 116 ILE A C 1
ATOM 872 O O . ILE A 1 116 ? -13.563 -4.698 -0.255 1.00 85.75 116 ILE A O 1
ATOM 876 N N . GLY A 1 117 ? -14.412 -4.697 1.845 1.00 82.00 117 GLY A N 1
ATOM 877 C CA . GLY A 1 117 ? -15.257 -5.898 1.715 1.00 82.00 117 GLY A CA 1
ATOM 878 C C . GLY A 1 117 ? -14.425 -7.154 1.990 1.00 82.00 117 GLY A C 1
ATOM 879 O O . GLY A 1 117 ? -13.310 -7.022 2.459 1.00 82.00 117 GLY A O 1
ATOM 880 N N . ASP A 1 118 ? -14.878 -8.362 1.659 1.00 81.50 118 ASP A N 1
ATOM 881 C CA . ASP A 1 118 ? -14.103 -9.578 1.993 1.00 81.50 118 ASP A CA 1
ATOM 882 C C . ASP A 1 118 ? -12.684 -9.578 1.390 1.00 81.50 118 ASP A C 1
ATOM 884 O O . ASP A 1 118 ? -11.701 -9.961 2.026 1.00 81.50 118 ASP A O 1
ATOM 888 N N . ARG A 1 119 ? -12.559 -9.110 0.143 1.00 85.94 119 ARG A N 1
ATOM 889 C CA . ARG A 1 119 ? -11.288 -9.011 -0.577 1.00 85.94 119 ARG A CA 1
ATOM 890 C C . ARG A 1 119 ? -11.372 -7.969 -1.680 1.00 85.94 119 ARG A C 1
ATOM 892 O O . ARG A 1 119 ? -12.358 -7.899 -2.411 1.00 85.94 119 ARG A O 1
ATOM 899 N N . ARG A 1 120 ? -10.286 -7.221 -1.877 1.00 88.38 120 ARG A N 1
ATOM 900 C CA . ARG A 1 120 ? -10.146 -6.252 -2.966 1.00 88.38 120 ARG A CA 1
ATOM 901 C C . ARG A 1 120 ? -8.791 -6.359 -3.643 1.00 88.38 120 ARG A C 1
ATOM 903 O O . ARG A 1 120 ? -7.759 -6.490 -2.991 1.00 88.38 120 ARG A O 1
ATOM 910 N N . VAL A 1 121 ? -8.802 -6.265 -4.968 1.00 88.50 121 VAL A N 1
ATOM 911 C CA . VAL A 1 121 ? -7.590 -6.164 -5.781 1.00 88.50 121 VAL A CA 1
ATOM 912 C C . VAL A 1 121 ? -7.492 -4.739 -6.311 1.00 88.50 121 VAL A C 1
ATOM 914 O O . VAL A 1 121 ? -8.408 -4.246 -6.963 1.00 88.50 121 VAL A O 1
ATOM 917 N N . LEU A 1 122 ? -6.382 -4.079 -6.007 1.00 89.50 122 LEU A N 1
ATOM 918 C CA . LEU A 1 122 ? -6.048 -2.734 -6.452 1.00 89.50 122 LEU A CA 1
ATOM 919 C C . LEU A 1 122 ? -4.856 -2.848 -7.395 1.00 89.50 122 LEU A C 1
ATOM 921 O O . LEU A 1 122 ? -3.775 -3.266 -6.983 1.00 89.50 122 LEU A O 1
ATOM 925 N N . ALA A 1 123 ? -5.059 -2.518 -8.666 1.00 89.56 123 ALA A N 1
ATOM 926 C CA . ALA A 1 123 ? -4.027 -2.626 -9.687 1.00 89.56 123 ALA A CA 1
ATOM 927 C C . ALA A 1 123 ? -3.871 -1.338 -10.492 1.00 89.56 123 ALA A C 1
ATOM 929 O O . ALA A 1 123 ? -4.854 -0.641 -10.746 1.00 89.56 123 ALA A O 1
ATOM 930 N N . ALA A 1 124 ? -2.638 -1.044 -10.889 1.00 89.38 124 ALA A N 1
ATOM 931 C CA . ALA A 1 124 ? -2.313 0.095 -11.731 1.00 89.38 124 ALA A CA 1
ATOM 932 C C . ALA A 1 124 ? -1.166 -0.246 -12.680 1.00 89.38 124 ALA A C 1
ATOM 934 O O . ALA A 1 124 ? -0.257 -1.000 -12.334 1.00 89.38 124 ALA A O 1
ATOM 935 N N . GLU A 1 125 ? -1.223 0.310 -13.876 1.00 87.31 125 GLU A N 1
ATOM 936 C CA . GLU A 1 125 ? -0.201 0.183 -14.902 1.00 87.31 125 GLU A CA 1
ATOM 937 C C . GLU A 1 125 ? 0.761 1.356 -14.791 1.00 87.31 125 GLU A C 1
ATOM 939 O O . GLU A 1 125 ? 0.355 2.496 -14.551 1.00 87.31 125 GLU A O 1
ATOM 944 N N . VAL A 1 126 ? 2.049 1.063 -14.925 1.00 87.44 126 VAL A N 1
ATOM 945 C CA . VAL A 1 126 ? 3.103 2.071 -14.939 1.00 87.44 126 VAL A CA 1
ATOM 946 C C . VAL A 1 126 ? 3.909 1.966 -16.211 1.00 87.44 126 VAL A C 1
ATOM 948 O O . VAL A 1 126 ? 4.128 0.87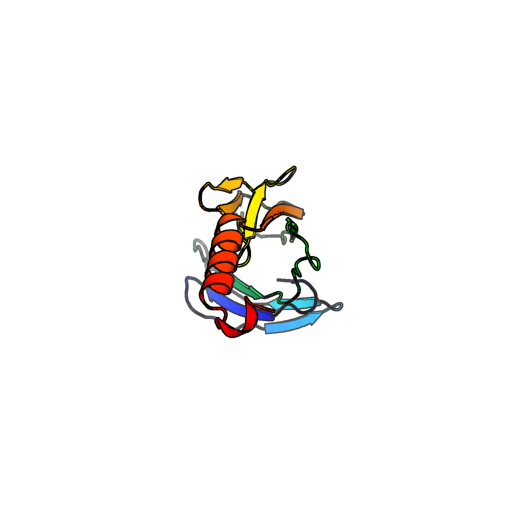6 -16.739 1.00 87.44 126 VAL A O 1
ATOM 951 N N . VAL A 1 127 ? 4.396 3.114 -16.651 1.00 85.88 127 VAL A N 1
ATOM 952 C CA . VAL A 1 127 ? 5.275 3.261 -17.804 1.00 85.88 127 VAL A CA 1
ATOM 953 C C . VAL A 1 127 ? 6.485 4.096 -17.421 1.0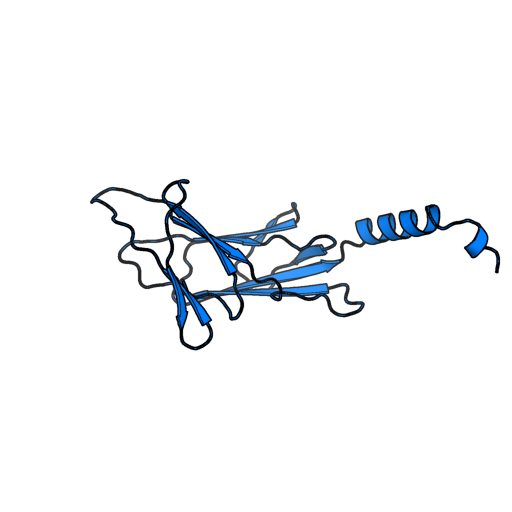0 85.88 127 VAL A C 1
ATOM 955 O O . VAL A 1 127 ? 6.405 4.935 -16.522 1.00 85.88 127 VAL A O 1
ATOM 958 N N . ALA A 1 128 ? 7.612 3.854 -18.078 1.00 83.19 128 ALA A N 1
ATOM 959 C CA . ALA A 1 128 ? 8.813 4.652 -17.930 1.00 83.19 128 ALA A CA 1
ATOM 960 C C . ALA A 1 128 ? 8.498 6.101 -18.304 1.00 83.19 128 ALA A C 1
ATOM 962 O O . ALA A 1 128 ? 7.807 6.384 -19.289 1.00 83.19 128 ALA A O 1
ATOM 963 N N . ASP A 1 129 ? 8.998 7.027 -17.500 1.00 78.62 129 ASP A N 1
ATOM 964 C CA . ASP A 1 129 ? 8.817 8.443 -17.738 1.00 78.62 129 ASP A CA 1
ATOM 965 C C . ASP A 1 129 ? 9.810 8.905 -18.810 1.00 78.62 129 ASP A C 1
ATOM 967 O O . ASP A 1 129 ? 10.950 9.287 -18.534 1.00 78.62 129 ASP A O 1
ATOM 971 N N . SER A 1 130 ? 9.372 8.811 -20.069 1.00 67.75 130 SER A N 1
ATOM 972 C CA . SER A 1 130 ? 10.204 9.040 -21.252 1.00 67.75 130 SER A CA 1
ATOM 973 C C . SER A 1 130 ? 10.870 10.420 -21.276 1.00 67.75 130 SER A C 1
ATOM 975 O O . SER A 1 130 ? 11.938 10.558 -21.866 1.00 67.75 130 SER A O 1
ATOM 977 N N . GLU A 1 131 ? 10.277 11.437 -20.642 1.00 58.69 131 GLU A N 1
ATOM 978 C CA . GLU A 1 131 ? 10.854 12.786 -20.562 1.00 58.69 131 GLU A CA 1
ATOM 979 C C . GLU A 1 131 ? 12.095 12.823 -19.663 1.00 58.69 131 GLU A C 1
ATOM 981 O O . GLU A 1 131 ? 13.134 13.348 -20.070 1.00 58.69 131 GLU A O 1
ATOM 986 N N . ARG A 1 132 ? 12.047 12.179 -18.489 1.00 58.72 132 ARG A N 1
ATOM 987 C CA . ARG A 1 132 ? 13.233 11.993 -17.636 1.00 58.72 132 ARG A CA 1
ATOM 988 C C . ARG A 1 132 ? 14.283 11.129 -18.320 1.00 58.72 132 ARG A C 1
ATOM 990 O O . ARG A 1 132 ? 15.467 11.446 -18.252 1.00 58.72 132 ARG A O 1
ATOM 997 N N . ASP A 1 133 ? 13.859 10.088 -19.029 1.00 60.56 133 ASP A N 1
ATOM 998 C CA . ASP A 1 133 ? 14.760 9.210 -19.777 1.00 60.56 133 ASP A CA 1
ATOM 999 C C . ASP A 1 133 ? 15.467 9.929 -20.934 1.00 60.56 133 ASP A C 1
ATOM 1001 O O . ASP A 1 133 ? 16.621 9.628 -21.240 1.00 60.56 133 ASP A O 1
ATOM 1005 N N . VAL A 1 134 ? 14.808 10.873 -21.610 1.00 60.25 134 VAL A N 1
ATOM 1006 C CA . VAL A 1 134 ? 15.442 11.715 -22.638 1.00 60.25 134 VAL A CA 1
ATOM 1007 C C . VAL A 1 134 ? 16.422 12.696 -21.997 1.00 60.25 134 VAL A C 1
ATOM 1009 O O . VAL A 1 134 ? 17.548 12.810 -22.479 1.00 60.25 134 VAL A O 1
ATOM 1012 N N . VAL A 1 135 ? 16.053 13.342 -20.888 1.00 60.91 135 VAL A N 1
ATOM 1013 C CA . VAL A 1 135 ? 16.932 14.279 -20.167 1.00 60.91 135 VAL A CA 1
ATOM 1014 C C . VAL A 1 135 ? 18.160 13.574 -19.586 1.00 60.91 135 VAL A C 1
ATOM 1016 O O . VAL A 1 135 ? 19.271 14.066 -19.757 1.00 60.91 135 VAL A O 1
ATOM 1019 N N . GLU A 1 136 ? 18.019 12.399 -18.970 1.00 63.00 136 GLU A N 1
ATOM 1020 C CA . GLU A 1 136 ? 19.157 11.630 -18.447 1.00 63.00 136 GLU A CA 1
ATOM 1021 C C . GLU A 1 136 ? 20.025 11.031 -19.559 1.00 63.00 136 GLU A C 1
ATOM 1023 O O . GLU A 1 136 ? 21.244 10.929 -19.401 1.00 63.00 136 GLU A O 1
ATOM 1028 N N . ARG A 1 137 ? 19.440 10.654 -20.705 1.00 62.31 137 ARG A N 1
ATOM 1029 C CA . ARG A 1 137 ? 20.222 10.265 -21.891 1.00 62.31 137 ARG A CA 1
ATOM 1030 C C . ARG A 1 137 ? 21.003 11.450 -22.452 1.00 62.31 137 ARG A C 1
ATOM 1032 O O . ARG A 1 137 ? 22.195 11.304 -22.711 1.00 62.31 137 ARG A O 1
ATOM 1039 N N . ALA A 1 138 ? 20.379 12.621 -22.566 1.00 62.91 138 ALA A N 1
ATOM 1040 C CA . ALA A 1 138 ? 21.042 13.849 -22.994 1.00 62.91 138 ALA A CA 1
ATOM 1041 C C . ALA A 1 138 ? 22.144 14.268 -22.008 1.00 62.91 138 ALA A C 1
ATOM 1043 O O . ALA A 1 138 ? 23.265 14.544 -22.421 1.00 62.91 138 ALA A O 1
ATOM 1044 N N . ARG A 1 139 ? 21.880 14.223 -20.698 1.00 68.94 139 ARG A N 1
ATOM 1045 C CA . ARG A 1 139 ? 22.861 14.525 -19.645 1.00 68.94 139 ARG A CA 1
ATOM 1046 C C . ARG A 1 139 ? 24.048 13.565 -19.678 1.00 68.94 139 ARG A C 1
ATOM 1048 O O . ARG A 1 139 ? 25.183 14.008 -19.522 1.00 68.94 139 ARG A O 1
ATOM 1055 N N . ARG A 1 140 ? 23.814 12.266 -19.893 1.00 70.75 140 ARG A N 1
ATOM 1056 C CA . ARG A 1 140 ? 24.890 11.273 -20.059 1.00 70.75 140 ARG A CA 1
ATOM 1057 C C . ARG A 1 140 ? 25.693 11.490 -21.336 1.00 70.75 140 ARG A C 1
ATOM 1059 O O . ARG A 1 140 ? 26.910 11.371 -21.289 1.00 70.75 140 ARG A O 1
ATOM 1066 N N . ALA A 1 141 ? 25.041 11.834 -22.445 1.00 68.88 141 ALA A N 1
ATOM 1067 C CA . ALA A 1 141 ? 25.725 12.160 -23.693 1.00 68.88 141 ALA A CA 1
ATOM 1068 C C . ALA A 1 141 ? 26.589 13.428 -23.563 1.00 68.88 141 ALA A C 1
ATOM 1070 O O . ALA A 1 141 ? 27.716 13.447 -24.043 1.00 68.88 141 ALA A O 1
ATOM 1071 N N . LEU A 1 142 ? 26.091 14.455 -22.866 1.00 71.31 142 LEU A N 1
ATOM 1072 C CA . LEU A 1 142 ? 26.781 15.736 -22.677 1.00 71.31 142 LEU A CA 1
ATOM 1073 C C . LEU A 1 142 ? 27.932 15.678 -21.662 1.00 71.31 142 LEU A C 1
ATOM 1075 O O . LEU A 1 142 ? 28.878 16.446 -21.782 1.00 71.31 142 LEU A O 1
ATOM 1079 N N . ASN A 1 143 ? 27.873 14.775 -20.678 1.00 73.50 143 ASN A N 1
ATOM 1080 C CA . ASN A 1 143 ? 28.940 14.586 -19.685 1.00 73.50 143 ASN A CA 1
ATOM 1081 C C . ASN A 1 143 ? 29.908 13.448 -20.043 1.00 73.50 143 ASN A C 1
ATOM 1083 O O . ASN A 1 143 ? 30.728 13.049 -19.214 1.00 73.50 143 ASN A O 1
ATOM 1087 N N . ARG A 1 144 ? 29.809 12.896 -21.256 1.00 65.62 144 ARG A N 1
ATOM 1088 C CA . ARG A 1 144 ? 30.740 11.877 -21.735 1.00 65.62 144 ARG A CA 1
ATOM 1089 C C . ARG A 1 144 ? 32.065 12.558 -22.110 1.00 65.62 144 ARG A C 1
ATOM 1091 O O . ARG A 1 144 ? 32.032 13.558 -22.828 1.00 65.62 144 ARG A O 1
ATOM 1098 N N . PRO A 1 145 ? 33.227 12.077 -21.632 1.00 58.44 145 PRO A N 1
ATOM 1099 C CA . PRO A 1 145 ? 34.505 12.684 -21.986 1.00 58.44 145 PRO A CA 1
ATOM 1100 C C . PRO A 1 145 ? 34.712 12.634 -23.507 1.00 58.44 145 PRO A C 1
ATOM 1102 O O . PRO A 1 145 ? 34.532 11.591 -24.133 1.00 58.44 145 PRO A O 1
ATOM 1105 N N . LEU A 1 146 ? 35.115 13.769 -24.094 1.00 54.91 146 LEU A N 1
ATOM 1106 C CA . LEU A 1 146 ? 35.291 13.985 -25.544 1.00 54.91 146 LEU A CA 1
ATOM 1107 C C . LEU A 1 146 ? 36.190 12.949 -26.250 1.00 54.91 146 LEU A C 1
ATOM 1109 O O . LEU A 1 146 ? 36.134 12.833 -27.470 1.00 54.91 146 LEU A O 1
ATOM 1113 N N . ALA A 1 147 ? 36.981 12.175 -25.503 1.00 55.03 147 ALA A N 1
ATOM 1114 C CA . ALA A 1 147 ? 37.815 11.097 -26.029 1.00 55.03 147 ALA A CA 1
ATOM 1115 C C . ALA A 1 147 ? 37.021 9.892 -26.583 1.00 55.03 147 ALA A C 1
ATOM 1117 O O . ALA A 1 147 ? 37.575 9.129 -27.365 1.00 55.03 147 ALA A O 1
ATOM 1118 N N . GLU A 1 148 ? 35.741 9.719 -26.224 1.00 53.31 148 GLU A N 1
ATOM 1119 C CA . GLU A 1 148 ? 34.904 8.594 -26.693 1.00 53.31 148 GLU A CA 1
ATOM 1120 C C . GLU A 1 148 ? 34.024 8.923 -27.916 1.00 53.31 148 GLU A C 1
ATOM 1122 O O . GLU A 1 148 ? 33.315 8.052 -28.411 1.00 53.31 148 GLU A O 1
ATOM 1127 N N . LEU A 1 149 ? 34.021 10.170 -28.402 1.00 51.59 149 LEU A N 1
ATOM 1128 C CA . LEU A 1 149 ? 33.131 10.621 -29.488 1.00 51.59 149 LEU A CA 1
ATOM 1129 C C . LEU A 1 149 ? 33.807 10.677 -30.872 1.00 51.59 149 LEU A C 1
ATOM 1131 O O . LEU A 1 149 ? 33.161 11.075 -31.838 1.00 51.59 149 LEU A O 1
ATOM 1135 N N . VAL A 1 150 ? 35.086 10.289 -30.982 1.00 50.84 150 VAL A N 1
ATOM 1136 C CA . VAL A 1 150 ? 35.881 10.360 -32.229 1.00 50.84 150 VAL A CA 1
ATOM 1137 C C . VAL A 1 150 ? 36.671 9.062 -32.500 1.00 50.84 150 VAL A C 1
ATOM 1139 O O . VAL A 1 150 ? 37.804 9.116 -32.972 1.00 50.84 150 VAL A O 1
ATOM 1142 N N . SER A 1 151 ? 36.098 7.887 -32.208 1.00 44.22 151 SER A N 1
ATOM 1143 C CA . SER A 1 151 ? 36.624 6.597 -32.702 1.00 44.22 151 SER A CA 1
ATOM 1144 C C . SER A 1 151 ? 35.636 5.906 -33.625 1.00 44.22 151 SER A C 1
ATOM 1146 O O . SER A 1 151 ? 34.497 5.690 -33.150 1.00 44.22 151 SER A O 1
#

Foldseek 3Di:
DWDAAPKAWDFKDKQNHTDDWDWDDDPRIIDIDDDDDDDPPDDIDIDTDIDDPVQDDAPPVHFKDKHKDKDADDDDPDDDKDKDKDADPPQKAWDFFPPAQWDQDPVRMTMHIGDQPRMHMGMTMMGGPVVVVVVVVVVCVVPPPPVPVPD

Secondary structure (DSSP, 8-state):
-EE-TT-EEEEEEETTEE---EEEEETTEEEEE------TT----EEEEEE-TTS----TT-SEEEEEEEEE----SS---EEEEE-PPTTEEEEE-TTSS-EE-TTS-EEEEE---SEEEEEEEEEE-HHHHHHHHHHHHHTS-GGGS--

pLDDT: mean 79.71, std 11.15, range [44.22, 94.62]